Protein AF-A0A3D2R3A0-F1 (afdb_monomer)

Radius of gyration: 14.59 Å; Cα contacts (8 Å, |Δi|>4): 132; chains: 1; bounding box: 33×27×44 Å

Nearest PDB structures (foldseek):
  1im8-assembly2_B  TM=5.401E-01  e=7.741E-02  Haemophilus influenzae Rd KW20
  4iwn-assembly1_B  TM=5.234E-01  e=3.385E-01  Escherichia coli
  4gek-assembly1_A  TM=4.679E-01  e=5.656E-01  Escherichia coli str. K-12 substr. MG1655
  6pqb-assembly2_B  TM=3.890E-01  e=1.008E+00  Proteus mirabilis
  7lcc-assembly1_A  TM=2.498E-01  e=9.514E+00  synthetic construct

Secondary structure (DSSP, 8-state):
-------GGGSTTHHHHHHHHHHH---HHHHHHHHHHTSSHHHHTSTTEEEEEET-TTTHHHHHHHHTT-GGGEEEEEEES-HHHHHHHHTT-GGGTTSEEE--TTTS--

Structure (mmCIF, N/CA/C/O backbone):
data_AF-A0A3D2R3A0-F1
#
_entry.id   AF-A0A3D2R3A0-F1
#
loop_
_atom_site.group_PDB
_atom_site.id
_atom_site.type_symbol
_atom_site.label_atom_id
_atom_site.label_alt_id
_atom_site.label_comp_id
_atom_site.label_asym_id
_atom_site.label_entity_id
_atom_site.label_seq_id
_atom_site.pdbx_PDB_ins_code
_atom_site.Cartn_x
_atom_site.Cartn_y
_atom_site.Cartn_z
_atom_site.occupancy
_atom_site.B_iso_or_equiv
_atom_site.auth_seq_id
_atom_site.auth_comp_id
_atom_site.auth_asym_id
_atom_site.auth_atom_id
_atom_site.pdbx_PDB_model_num
ATOM 1 N N . MET A 1 1 ? 1.478 16.115 -26.929 1.00 46.09 1 MET A N 1
ATOM 2 C CA . MET A 1 1 ? 2.583 16.007 -25.951 1.00 46.09 1 MET A CA 1
ATOM 3 C C . MET A 1 1 ? 2.717 14.544 -25.575 1.00 46.09 1 MET A C 1
ATOM 5 O O . MET A 1 1 ? 1.685 13.913 -25.392 1.00 46.09 1 MET A O 1
ATOM 9 N N . ALA A 1 2 ? 3.928 13.988 -25.518 1.00 48.38 2 ALA A N 1
ATOM 10 C CA . ALA A 1 2 ? 4.106 12.652 -24.952 1.00 48.38 2 ALA A CA 1
ATOM 11 C C . ALA A 1 2 ? 3.768 12.729 -23.456 1.00 48.38 2 ALA A C 1
ATOM 13 O O . ALA A 1 2 ? 4.333 13.571 -22.757 1.00 48.38 2 ALA A O 1
ATOM 14 N N . LYS A 1 3 ? 2.815 11.919 -22.985 1.00 56.88 3 LYS A N 1
ATOM 15 C CA . LYS A 1 3 ? 2.558 11.778 -21.549 1.00 56.88 3 LYS A CA 1
ATOM 16 C C . LYS A 1 3 ? 3.813 11.170 -20.919 1.00 56.88 3 LYS A C 1
ATOM 18 O O . LYS A 1 3 ? 4.213 10.064 -21.276 1.00 56.88 3 LYS A O 1
ATOM 23 N N . LEU A 1 4 ? 4.478 11.930 -20.055 1.00 59.69 4 LEU A N 1
ATOM 24 C CA . LEU A 1 4 ? 5.659 11.497 -19.307 1.00 59.69 4 LEU A CA 1
ATOM 25 C C . LEU A 1 4 ? 5.196 10.712 -18.076 1.00 59.69 4 LEU A C 1
ATOM 27 O O . LEU A 1 4 ? 5.305 11.188 -16.951 1.00 59.69 4 LEU A O 1
ATOM 31 N N . THR A 1 5 ? 4.624 9.528 -18.287 1.00 64.56 5 THR A N 1
ATOM 32 C CA . THR A 1 5 ? 4.225 8.664 -17.174 1.00 64.56 5 THR A CA 1
ATOM 33 C C . THR A 1 5 ? 5.422 7.830 -16.726 1.00 64.56 5 THR A C 1
ATOM 35 O O . THR A 1 5 ? 5.993 7.061 -17.504 1.00 64.56 5 THR A O 1
ATOM 38 N N . HIS A 1 6 ? 5.830 7.999 -15.469 1.00 69.56 6 HIS A N 1
ATOM 39 C CA . HIS A 1 6 ? 6.950 7.263 -14.891 1.00 69.56 6 HIS A CA 1
ATOM 40 C C . HIS A 1 6 ? 6.529 5.834 -14.527 1.00 69.56 6 HIS A C 1
ATOM 42 O O . HIS A 1 6 ? 5.598 5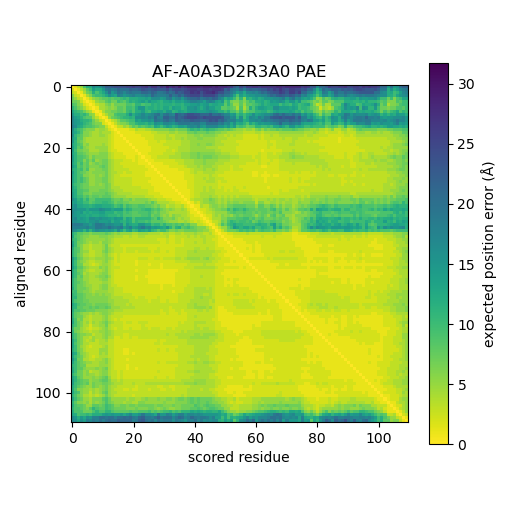.624 -13.760 1.00 69.56 6 HIS A O 1
ATOM 48 N N . THR A 1 7 ? 7.242 4.853 -15.080 1.00 75.25 7 THR A N 1
ATOM 49 C CA . THR A 1 7 ? 7.073 3.413 -14.817 1.00 75.25 7 THR A CA 1
ATOM 50 C C . THR A 1 7 ? 8.438 2.790 -14.521 1.00 75.25 7 THR A C 1
ATOM 52 O O . THR A 1 7 ? 9.469 3.347 -14.899 1.00 75.25 7 THR A O 1
ATOM 55 N N . SER A 1 8 ? 8.480 1.609 -13.916 1.00 70.81 8 SER A N 1
ATOM 56 C CA . SER A 1 8 ? 9.658 0.740 -13.769 1.00 70.81 8 SER A CA 1
ATOM 57 C C . SER A 1 8 ? 10.411 0.497 -15.084 1.00 70.81 8 SER A C 1
ATOM 59 O O . SER A 1 8 ? 11.613 0.244 -15.066 1.00 70.81 8 SER A O 1
ATOM 61 N N . LYS A 1 9 ? 9.753 0.641 -16.244 1.00 70.81 9 LYS A N 1
ATOM 62 C CA . LYS A 1 9 ? 10.396 0.541 -17.566 1.00 70.81 9 LYS A CA 1
ATOM 63 C C . LYS A 1 9 ? 11.265 1.751 -17.911 1.00 70.81 9 LYS A C 1
ATOM 65 O O . LYS A 1 9 ? 12.044 1.683 -18.858 1.00 70.81 9 LYS A O 1
ATOM 70 N N . SER A 1 10 ? 11.124 2.858 -17.185 1.00 65.12 10 SER A N 1
ATOM 71 C CA . SER A 1 10 ? 11.824 4.103 -17.499 1.00 65.12 10 SER A CA 1
ATOM 72 C C . SER A 1 10 ? 13.274 4.136 -17.001 1.00 65.12 10 SER A C 1
ATOM 74 O O . SER A 1 10 ? 14.060 4.905 -17.549 1.00 65.12 10 SER A O 1
ATOM 76 N N . ILE A 1 11 ? 13.661 3.304 -16.017 1.00 61.84 11 ILE A N 1
ATOM 77 C CA . ILE A 1 11 ? 15.023 3.268 -15.449 1.00 61.84 11 ILE A CA 1
ATOM 78 C C . ILE A 1 11 ? 15.386 1.837 -14.995 1.00 61.84 11 ILE A C 1
ATOM 80 O O . ILE A 1 11 ? 14.770 1.286 -14.082 1.00 61.84 11 ILE A O 1
ATOM 84 N N . ALA A 1 12 ? 16.422 1.240 -15.597 1.00 57.34 12 ALA A N 1
ATOM 85 C CA . ALA A 1 12 ? 16.940 -0.078 -15.207 1.00 57.34 12 ALA A CA 1
ATOM 86 C C . ALA A 1 12 ? 17.490 -0.082 -13.763 1.00 57.34 12 ALA A C 1
ATOM 88 O O . ALA A 1 12 ? 18.096 0.893 -13.325 1.00 57.34 12 ALA A O 1
ATOM 89 N N . GLY A 1 13 ? 17.298 -1.184 -13.027 1.00 64.44 13 GLY A N 1
ATOM 90 C CA . GLY A 1 13 ? 17.799 -1.358 -11.650 1.00 64.44 13 GLY A CA 1
ATOM 91 C C . GLY A 1 13 ? 16.885 -0.824 -10.537 1.00 64.44 13 GLY A C 1
ATOM 92 O O . GLY A 1 13 ? 17.177 -1.017 -9.361 1.00 64.44 13 GLY A O 1
ATOM 93 N N . GLN A 1 14 ? 15.750 -0.202 -10.870 1.00 76.00 14 GLN A N 1
ATOM 94 C CA . GLN A 1 14 ? 14.822 0.309 -9.858 1.00 76.00 14 GLN A CA 1
ATOM 95 C C . GLN A 1 14 ? 14.134 -0.791 -9.039 1.00 76.00 14 GLN A C 1
ATOM 97 O O . GLN A 1 14 ? 13.919 -0.605 -7.846 1.00 76.00 14 GLN A O 1
ATOM 102 N N . LEU A 1 15 ? 13.802 -1.941 -9.634 1.00 81.06 15 LEU A N 1
ATOM 103 C CA . LEU A 1 15 ? 13.034 -2.973 -8.926 1.00 81.06 15 LEU A CA 1
ATOM 104 C C . LEU A 1 15 ? 13.785 -3.574 -7.731 1.00 81.06 15 LEU A C 1
ATOM 106 O O . LEU A 1 15 ? 13.158 -3.795 -6.706 1.00 81.06 15 LEU A O 1
ATOM 110 N N . GLU A 1 16 ? 15.103 -3.779 -7.818 1.00 87.00 16 GLU A N 1
ATOM 111 C CA . GLU A 1 16 ? 15.908 -4.267 -6.682 1.00 87.00 16 GLU A CA 1
ATOM 112 C C . GLU A 1 16 ? 15.952 -3.246 -5.542 1.00 87.00 16 GLU A C 1
ATOM 114 O O . GLU A 1 16 ? 15.779 -3.590 -4.376 1.00 87.00 16 GLU A O 1
ATOM 119 N N . PHE A 1 17 ? 16.116 -1.968 -5.882 1.00 88.25 17 PHE A N 1
ATOM 120 C CA . PHE A 1 17 ? 16.070 -0.882 -4.909 1.00 88.25 17 PHE A CA 1
ATOM 121 C C . PHE A 1 17 ? 14.708 -0.789 -4.212 1.00 88.25 17 PHE A C 1
ATOM 123 O O . PHE A 1 17 ? 14.630 -0.562 -3.006 1.00 88.25 17 PHE A O 1
ATOM 130 N N . TYR A 1 18 ? 13.622 -0.961 -4.962 1.00 88.75 18 TYR A N 1
ATOM 131 C CA . TYR A 1 18 ? 12.281 -0.938 -4.397 1.00 88.75 18 TYR A 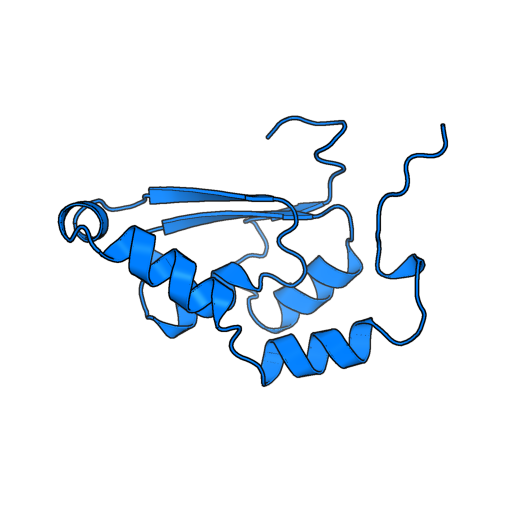CA 1
ATOM 132 C C . TYR A 1 18 ? 11.934 -2.219 -3.624 1.00 88.75 18 TYR A C 1
ATOM 134 O O . TYR A 1 18 ? 11.186 -2.125 -2.657 1.00 88.75 18 TYR A O 1
ATOM 142 N N . ASP A 1 19 ? 12.508 -3.375 -3.971 1.00 91.75 19 ASP A N 1
ATOM 143 C CA . ASP A 1 19 ? 12.420 -4.621 -3.189 1.00 91.75 19 ASP A CA 1
ATOM 144 C C . ASP A 1 19 ? 13.096 -4.455 -1.822 1.00 91.75 19 ASP A C 1
ATOM 146 O O . ASP A 1 19 ? 12.485 -4.715 -0.782 1.00 91.75 19 ASP A O 1
ATOM 150 N N . ASP A 1 20 ? 14.312 -3.895 -1.805 1.00 91.75 20 ASP A N 1
ATOM 151 C CA . ASP A 1 20 ? 15.011 -3.551 -0.564 1.00 91.75 20 ASP A CA 1
ATOM 152 C C . ASP A 1 20 ? 14.188 -2.580 0.291 1.00 91.75 20 ASP A C 1
ATOM 154 O O . ASP A 1 20 ? 14.000 -2.810 1.486 1.00 91.75 20 ASP A O 1
ATOM 158 N N . ARG A 1 21 ? 13.604 -1.540 -0.316 1.00 92.00 21 ARG A N 1
ATOM 159 C CA . ARG A 1 21 ? 12.735 -0.595 0.401 1.00 92.00 21 ARG A CA 1
ATOM 160 C C . ARG A 1 21 ? 11.467 -1.245 0.945 1.00 92.00 21 ARG A C 1
ATOM 162 O O . ARG A 1 21 ? 11.136 -1.027 2.112 1.00 92.00 21 ARG A O 1
ATOM 169 N N . ALA A 1 22 ? 10.778 -2.051 0.137 1.00 91.94 22 ALA A N 1
ATOM 170 C CA . ALA A 1 22 ? 9.586 -2.782 0.557 1.00 91.94 22 ALA A CA 1
ATOM 171 C C . ALA A 1 22 ? 9.875 -3.597 1.823 1.00 91.94 22 ALA A C 1
ATOM 173 O O . ALA A 1 22 ? 9.107 -3.547 2.785 1.00 91.94 22 ALA A O 1
ATOM 174 N N . LYS A 1 23 ? 11.044 -4.238 1.877 1.00 91.88 23 LYS A N 1
ATOM 175 C CA . LYS A 1 23 ? 11.476 -5.050 3.012 1.00 91.88 23 LYS A CA 1
ATOM 176 C C . LYS A 1 23 ? 11.977 -4.239 4.210 1.00 91.88 23 LYS A C 1
ATOM 178 O O . LYS A 1 23 ? 11.581 -4.517 5.337 1.00 91.88 23 LYS A O 1
ATOM 183 N N . ASN A 1 24 ? 12.846 -3.258 3.979 1.00 93.25 24 ASN A N 1
ATOM 184 C CA . ASN A 1 24 ? 13.739 -2.727 5.014 1.00 93.25 24 ASN A CA 1
ATOM 185 C C . ASN A 1 24 ? 13.500 -1.254 5.366 1.00 93.25 24 ASN A C 1
ATOM 187 O O . ASN A 1 24 ? 14.007 -0.799 6.388 1.00 93.25 24 ASN A O 1
ATOM 191 N N . LEU A 1 25 ? 12.765 -0.498 4.544 1.00 94.19 25 LEU A N 1
ATOM 192 C CA . LEU A 1 25 ? 12.607 0.943 4.738 1.00 94.19 25 LEU A CA 1
ATOM 193 C C . LEU A 1 25 ? 11.176 1.315 5.115 1.00 94.19 25 LEU A C 1
ATOM 195 O O . LEU A 1 25 ? 10.247 1.099 4.335 1.00 94.19 25 LEU A O 1
ATOM 199 N N . ASP A 1 26 ? 11.024 1.944 6.272 1.00 93.69 26 ASP A N 1
ATOM 200 C CA . ASP A 1 26 ? 9.791 2.623 6.659 1.00 93.69 26 ASP A CA 1
ATOM 201 C C . ASP A 1 26 ? 9.908 4.098 6.262 1.00 93.69 26 ASP A C 1
ATOM 203 O O . ASP A 1 26 ? 10.863 4.793 6.624 1.00 93.69 26 ASP A O 1
ATOM 207 N N . LEU A 1 27 ? 8.975 4.570 5.437 1.00 93.19 27 LEU A N 1
ATOM 208 C CA . LEU A 1 27 ? 9.033 5.919 4.888 1.00 93.19 27 LEU A CA 1
ATOM 209 C C . LEU A 1 27 ? 8.413 6.910 5.869 1.00 93.19 27 LEU A C 1
ATOM 211 O O . LEU A 1 27 ? 7.223 6.846 6.159 1.00 93.19 27 LEU A O 1
ATOM 215 N N . ILE A 1 28 ? 9.216 7.884 6.306 1.00 95.31 28 ILE A N 1
ATOM 216 C CA . ILE A 1 28 ? 8.803 8.930 7.258 1.00 95.31 28 ILE A CA 1
ATOM 217 C C . ILE A 1 28 ? 7.530 9.652 6.795 1.00 95.31 28 ILE A C 1
ATOM 219 O O . ILE A 1 28 ? 6.691 10.002 7.617 1.00 95.31 28 ILE A O 1
ATOM 223 N N . TRP A 1 29 ? 7.355 9.861 5.487 1.00 95.25 29 TRP A N 1
ATOM 224 C CA . TRP A 1 29 ? 6.165 10.544 4.982 1.00 95.25 29 TRP A CA 1
ATOM 225 C C . TRP A 1 29 ? 4.885 9.720 5.194 1.00 95.25 29 TRP A C 1
ATOM 227 O O . TRP A 1 29 ? 3.848 10.310 5.489 1.00 95.25 29 TRP A O 1
ATOM 237 N N . CYS A 1 30 ? 4.939 8.384 5.098 1.00 95.38 30 CYS A N 1
ATOM 238 C CA . CYS A 1 30 ? 3.774 7.536 5.362 1.00 95.38 30 CYS A CA 1
ATOM 239 C C . CYS A 1 30 ? 3.353 7.675 6.829 1.00 95.38 30 CYS A C 1
ATOM 241 O O . CYS A 1 30 ? 2.173 7.868 7.118 1.00 95.38 30 CYS A O 1
ATOM 243 N N . ASP A 1 31 ? 4.332 7.640 7.740 1.00 94.19 31 ASP A N 1
ATOM 244 C CA . ASP A 1 31 ? 4.118 7.820 9.179 1.00 94.19 31 ASP A CA 1
ATOM 245 C C . ASP A 1 31 ? 3.517 9.201 9.479 1.00 94.19 31 ASP A C 1
ATOM 247 O O . ASP A 1 31 ? 2.521 9.309 10.189 1.00 94.19 31 ASP A O 1
ATOM 251 N N . GLN A 1 32 ? 4.043 10.263 8.861 1.00 95.06 32 GLN A N 1
ATOM 252 C CA . GLN A 1 32 ? 3.498 11.616 8.996 1.00 95.06 32 GLN A CA 1
ATOM 253 C C . GLN A 1 32 ? 2.039 11.708 8.534 1.00 95.06 32 GLN A C 1
ATOM 255 O O . GLN A 1 32 ? 1.218 12.305 9.230 1.00 95.06 32 GLN A O 1
ATOM 260 N N . VAL A 1 33 ? 1.698 11.118 7.385 1.00 92.94 33 VAL A N 1
ATOM 261 C CA . VAL A 1 33 ? 0.325 11.136 6.860 1.00 92.94 33 VAL A CA 1
ATOM 262 C C . VAL A 1 33 ? -0.618 10.345 7.766 1.00 92.94 33 VAL A C 1
ATOM 264 O O . VAL A 1 33 ? -1.684 10.857 8.108 1.00 92.94 33 VAL A O 1
ATOM 267 N N . LEU A 1 34 ? -0.237 9.144 8.213 1.00 91.00 34 LEU A N 1
ATOM 268 C CA . LEU A 1 34 ? -1.071 8.374 9.142 1.00 91.00 34 LEU A CA 1
ATOM 269 C C . LEU A 1 34 ? -1.224 9.070 10.492 1.00 91.00 34 LEU A C 1
ATOM 271 O O . LEU A 1 34 ? -2.329 9.111 11.021 1.00 91.00 34 LEU A O 1
ATOM 275 N N . ASN A 1 35 ? -0.172 9.694 11.020 1.00 90.19 35 ASN A N 1
ATOM 276 C CA . ASN A 1 35 ? -0.261 10.471 12.255 1.00 90.19 35 ASN A CA 1
ATOM 277 C C . ASN A 1 35 ? -1.230 11.652 12.122 1.00 90.19 35 ASN A C 1
ATOM 279 O O . ASN A 1 35 ? -1.959 11.952 13.066 1.00 90.19 35 ASN A O 1
ATOM 283 N N . LEU A 1 36 ? -1.291 12.299 10.954 1.00 89.00 36 LEU A N 1
ATOM 284 C CA . LEU A 1 36 ? -2.290 13.334 10.687 1.00 89.00 36 LEU A CA 1
ATOM 285 C C . LEU A 1 36 ? -3.705 12.747 10.633 1.00 89.00 36 LEU A C 1
ATOM 287 O O . LEU A 1 36 ? -4.595 13.271 11.301 1.00 89.00 36 LEU A O 1
ATOM 291 N N . LEU A 1 37 ? -3.908 11.649 9.899 1.00 84.25 37 LEU A N 1
ATOM 292 C CA . LEU A 1 37 ? -5.209 10.977 9.800 1.00 84.25 37 LEU A CA 1
ATOM 293 C C . LEU A 1 37 ? -5.703 10.444 11.154 1.00 84.25 37 LEU A C 1
ATOM 295 O O . LEU A 1 37 ? -6.897 10.483 11.424 1.00 84.25 37 LEU A O 1
ATOM 299 N N . ASN A 1 38 ? -4.792 10.008 12.020 1.00 80.94 38 ASN A N 1
ATOM 300 C CA . ASN A 1 38 ? -5.097 9.421 13.326 1.00 80.94 38 ASN A CA 1
ATOM 301 C C . ASN A 1 38 ? -5.022 10.423 14.481 1.00 80.94 38 ASN A C 1
ATOM 303 O O . ASN A 1 38 ? -5.256 10.059 15.634 1.00 80.94 38 ASN A O 1
ATOM 307 N N . SER A 1 39 ? -4.708 11.689 14.191 1.00 84.19 39 SER A N 1
ATOM 308 C CA . SER A 1 39 ? -4.694 12.751 15.201 1.00 84.19 39 SER A CA 1
ATOM 309 C C . SER A 1 39 ? -6.085 12.985 15.804 1.00 84.19 39 SER A C 1
ATOM 311 O O . SER A 1 39 ? -6.202 13.348 16.976 1.00 84.19 39 SER A O 1
ATOM 313 N N . ASP A 1 40 ? -7.141 12.699 15.039 1.00 81.88 40 ASP A N 1
ATOM 314 C CA . ASP A 1 40 ? -8.520 12.668 15.509 1.00 81.88 40 ASP A CA 1
ATOM 315 C C . ASP A 1 40 ? -8.924 11.233 15.873 1.00 81.88 40 ASP A C 1
ATOM 317 O O . ASP A 1 40 ? -9.201 10.397 15.012 1.00 81.88 40 ASP A O 1
ATOM 321 N N . LYS A 1 41 ? -9.006 10.948 17.177 1.00 76.00 41 LYS A N 1
ATOM 322 C CA . LYS A 1 41 ? -9.409 9.625 17.684 1.00 76.00 41 LYS A CA 1
ATOM 323 C C . LYS A 1 41 ? -10.791 9.183 17.195 1.00 76.00 41 LYS A C 1
ATOM 325 O O . LYS A 1 41 ? -11.019 7.985 17.080 1.00 76.00 41 LYS A O 1
ATOM 330 N N . SER A 1 42 ? -11.684 10.115 16.854 1.00 77.56 42 SER A N 1
ATOM 331 C CA . SER A 1 42 ? -13.006 9.765 16.323 1.00 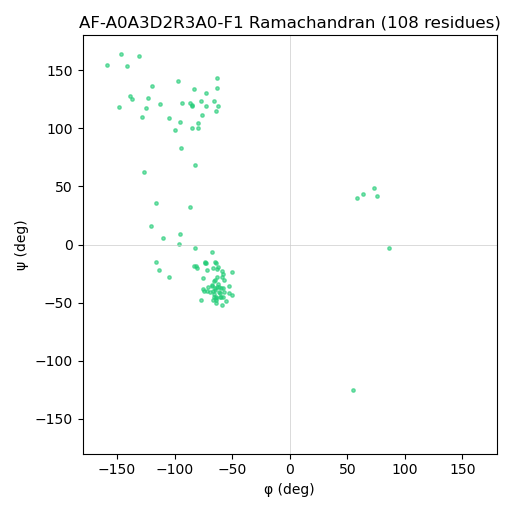77.56 42 SER A CA 1
ATOM 332 C C . SER A 1 42 ? -12.939 9.106 14.942 1.00 77.56 42 SER A C 1
ATOM 334 O O . SER A 1 42 ? -13.881 8.424 14.541 1.00 77.56 42 SER A O 1
ATOM 336 N N . LEU A 1 43 ? -11.833 9.284 14.208 1.00 71.75 43 LEU A N 1
ATOM 337 C CA . LEU A 1 43 ? -11.575 8.583 12.953 1.00 71.75 43 LEU A CA 1
ATOM 338 C C . LEU A 1 43 ? -11.171 7.127 13.204 1.00 71.75 43 LEU A C 1
ATOM 340 O O . LEU A 1 43 ? -11.655 6.250 12.501 1.00 71.75 43 LEU A O 1
ATOM 344 N N . LEU A 1 44 ? -10.390 6.845 14.247 1.00 71.06 44 LEU A N 1
ATOM 345 C CA . LEU A 1 44 ? -10.029 5.469 14.617 1.00 71.06 44 LEU A CA 1
ATOM 346 C C . LEU A 1 44 ? -11.239 4.644 15.080 1.00 71.06 44 LEU A C 1
ATOM 348 O O . LEU A 1 44 ? -11.294 3.437 14.843 1.00 71.06 44 LEU A O 1
ATOM 352 N N . ASP A 1 45 ? -12.227 5.300 15.692 1.00 76.12 45 ASP A N 1
ATOM 353 C CA . ASP A 1 45 ? -13.487 4.668 16.102 1.00 76.12 45 ASP A CA 1
ATOM 354 C C . ASP A 1 45 ? -14.397 4.335 14.905 1.00 76.12 45 ASP A C 1
ATOM 356 O O . ASP A 1 45 ? -15.272 3.463 14.993 1.00 76.12 45 ASP A O 1
ATOM 360 N N . LYS A 1 46 ? -14.199 5.006 13.760 1.00 71.12 46 LYS A N 1
ATOM 361 C CA . LYS A 1 46 ? -14.889 4.662 12.517 1.00 71.12 46 LYS A CA 1
ATOM 362 C C . LYS A 1 46 ? -14.241 3.417 11.932 1.00 71.12 46 LYS A C 1
ATOM 364 O O . LYS A 1 46 ? -13.133 3.444 11.408 1.00 71.12 46 LYS A O 1
ATOM 369 N N . LYS A 1 47 ? -14.989 2.318 11.948 1.00 69.81 47 LYS A N 1
ATOM 370 C CA . LYS A 1 47 ? -14.642 1.152 11.137 1.00 69.81 47 LYS A CA 1
ATOM 371 C C . LYS A 1 47 ? -14.702 1.548 9.658 1.00 69.81 47 LYS A C 1
ATOM 373 O O . LYS A 1 47 ? -15.696 2.137 9.235 1.00 69.81 47 LYS A O 1
ATOM 378 N N . SER A 1 48 ? -13.690 1.151 8.886 1.00 82.94 48 SER A N 1
ATOM 379 C CA . SER A 1 48 ? -13.707 1.172 7.416 1.00 82.94 48 SER A CA 1
ATOM 380 C C . SER A 1 48 ? -13.590 2.557 6.752 1.00 82.94 48 SER A C 1
ATOM 382 O O . SER A 1 48 ? -14.349 2.878 5.838 1.00 82.94 48 SER A O 1
ATOM 384 N N . ILE A 1 49 ? -12.627 3.388 7.165 1.00 89.38 49 ILE A N 1
ATOM 385 C CA . ILE A 1 49 ? -12.246 4.599 6.419 1.00 89.38 49 ILE A CA 1
ATOM 386 C C . ILE A 1 49 ? -11.703 4.192 5.046 1.00 89.38 49 ILE A C 1
ATOM 388 O O . ILE A 1 49 ? -10.685 3.511 4.950 1.00 89.38 49 ILE A O 1
ATOM 392 N N . LYS A 1 50 ? -12.358 4.637 3.974 1.00 91.62 50 LYS A N 1
ATOM 393 C CA . LYS A 1 50 ? -11.938 4.316 2.608 1.00 91.62 50 LYS A CA 1
ATOM 394 C C . LYS A 1 50 ? -10.672 5.078 2.209 1.00 9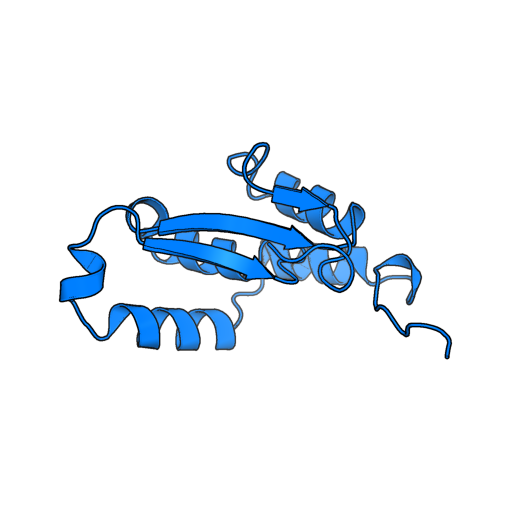1.62 50 LYS A C 1
ATOM 396 O O . LYS A 1 50 ? -10.630 6.302 2.329 1.00 91.62 50 LYS A O 1
ATOM 401 N N . ILE A 1 51 ? -9.682 4.361 1.677 1.00 92.81 51 ILE A N 1
ATOM 402 C CA . ILE A 1 51 ? -8.464 4.915 1.076 1.00 92.81 51 ILE A CA 1
ATOM 403 C C . ILE A 1 51 ? -8.330 4.371 -0.346 1.00 92.81 51 ILE A C 1
ATOM 405 O O . ILE A 1 51 ? -8.138 3.176 -0.538 1.00 92.81 51 ILE A O 1
ATOM 409 N N . ASN A 1 52 ? -8.370 5.272 -1.328 1.00 94.44 52 ASN A N 1
ATOM 410 C CA . ASN A 1 52 ? -7.965 4.993 -2.705 1.00 94.44 52 ASN A CA 1
ATOM 411 C C . ASN A 1 52 ? -6.539 5.538 -2.899 1.00 94.44 52 ASN A C 1
ATOM 413 O O . ASN A 1 52 ? -6.361 6.741 -3.088 1.00 94.44 52 ASN A O 1
ATOM 417 N N . ASP A 1 53 ? -5.529 4.675 -2.801 1.00 94.81 53 ASP A N 1
ATOM 418 C CA . ASP A 1 53 ? -4.112 5.050 -2.875 1.00 94.81 53 ASP A CA 1
ATOM 419 C C . ASP A 1 53 ? -3.650 5.120 -4.336 1.00 94.81 53 ASP A C 1
ATOM 421 O O . ASP A 1 53 ? -3.421 4.100 -4.986 1.00 94.81 53 ASP A O 1
ATOM 425 N N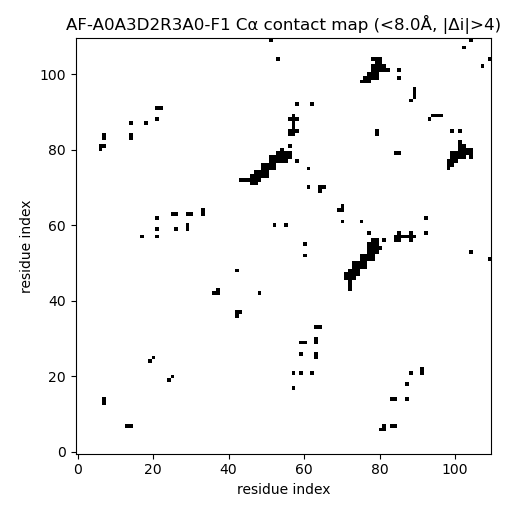 . ILE A 1 54 ? -3.585 6.338 -4.873 1.00 93.38 54 ILE A N 1
ATOM 426 C CA . ILE A 1 54 ? -3.238 6.605 -6.270 1.00 93.38 54 ILE A CA 1
ATOM 427 C C . ILE A 1 54 ? -1.716 6.692 -6.417 1.00 93.38 54 ILE A C 1
ATOM 429 O O . ILE A 1 54 ? -1.078 7.558 -5.824 1.00 93.38 54 ILE A O 1
ATOM 433 N N . GLY A 1 55 ? -1.148 5.845 -7.274 1.00 92.31 55 GLY A N 1
ATOM 434 C CA . GLY A 1 55 ? 0.299 5.663 -7.375 1.00 92.31 55 GLY A CA 1
ATOM 435 C C . GLY A 1 55 ? 0.843 4.832 -6.213 1.00 92.31 55 GLY A C 1
ATOM 436 O O . GLY A 1 55 ? 1.886 5.173 -5.653 1.00 92.31 55 GLY A O 1
ATOM 437 N N . CYS A 1 56 ? 0.127 3.766 -5.834 1.00 94.25 56 CYS A N 1
ATOM 438 C CA . CYS A 1 56 ? 0.437 2.967 -4.646 1.00 94.25 56 CYS A CA 1
ATOM 439 C C . CYS A 1 56 ? 1.789 2.235 -4.721 1.00 94.25 56 CYS A C 1
ATOM 441 O O . CYS A 1 56 ? 2.317 1.792 -3.693 1.00 94.25 56 CYS A O 1
ATOM 443 N N . ASN A 1 57 ? 2.383 2.130 -5.912 1.00 93.62 57 ASN A N 1
ATOM 444 C CA . ASN A 1 57 ? 3.670 1.503 -6.163 1.00 93.62 57 ASN A CA 1
ATOM 445 C C . ASN A 1 57 ? 3.680 0.048 -5.633 1.00 93.62 57 ASN A C 1
ATOM 447 O O . ASN A 1 57 ? 2.818 -0.739 -6.006 1.00 93.62 57 ASN A O 1
ATOM 451 N N . TYR A 1 58 ? 4.625 -0.344 -4.772 1.00 94.81 58 TYR A N 1
ATOM 452 C CA . TYR A 1 58 ? 4.621 -1.644 -4.069 1.00 94.81 58 TYR A CA 1
ATOM 453 C C . TYR A 1 58 ? 3.821 -1.631 -2.752 1.00 94.81 58 TYR A C 1
ATOM 455 O O . TYR A 1 58 ? 4.183 -2.323 -1.801 1.00 94.81 58 TYR A O 1
ATOM 463 N N . PHE A 1 59 ? 2.750 -0.837 -2.678 1.00 97.00 59 PHE A N 1
ATOM 464 C CA . PHE A 1 59 ? 1.909 -0.641 -1.489 1.00 97.00 59 PHE A CA 1
ATOM 465 C C . PHE A 1 59 ? 2.651 0.002 -0.304 1.00 97.00 59 PHE A C 1
ATOM 467 O O . PHE A 1 59 ? 2.510 -0.402 0.852 1.00 97.00 59 PHE A O 1
ATOM 474 N N . GLN A 1 60 ? 3.450 1.039 -0.585 1.00 95.31 60 GLN A N 1
ATOM 475 C CA . GLN A 1 60 ? 4.262 1.750 0.420 1.00 95.31 60 GLN A CA 1
ATOM 476 C C . GLN A 1 60 ? 3.435 2.323 1.571 1.00 95.31 60 GLN A C 1
ATOM 478 O O . GLN A 1 60 ? 3.859 2.276 2.725 1.00 95.31 60 GLN A O 1
ATOM 483 N N . PHE A 1 61 ? 2.267 2.881 1.260 1.00 96.81 61 PHE A N 1
ATOM 484 C CA . PHE A 1 61 ? 1.401 3.472 2.269 1.00 96.81 61 PHE A CA 1
ATOM 485 C C . PHE A 1 61 ? 0.698 2.397 3.108 1.00 96.81 61 PHE A C 1
ATOM 487 O O . PHE A 1 61 ? 0.648 2.494 4.332 1.00 96.81 61 PHE A O 1
ATOM 494 N N . TYR A 1 62 ? 0.249 1.310 2.474 1.00 97.38 62 TYR A N 1
ATOM 495 C CA . TYR A 1 62 ? -0.329 0.169 3.184 1.00 97.38 62 TYR A CA 1
ATOM 496 C C . TYR A 1 62 ? 0.670 -0.527 4.116 1.00 97.38 62 TYR A C 1
ATOM 498 O O . TYR A 1 62 ? 0.296 -0.927 5.217 1.00 97.38 62 TYR A O 1
ATOM 506 N N . LYS A 1 63 ? 1.950 -0.624 3.729 1.00 97.19 63 LYS A N 1
ATOM 507 C CA . LYS A 1 63 ? 3.011 -1.126 4.616 1.00 97.19 63 LYS A CA 1
ATOM 508 C C . LYS A 1 63 ? 2.979 -0.423 5.974 1.00 97.19 63 LYS A C 1
ATOM 510 O O . LYS A 1 63 ? 3.090 -1.076 7.008 1.00 97.19 63 LYS A O 1
ATOM 515 N N . GLU A 1 64 ? 2.804 0.892 5.961 1.00 96.50 64 GLU A N 1
ATOM 516 C CA . GLU A 1 64 ? 2.759 1.715 7.164 1.00 96.50 64 GLU A CA 1
ATOM 517 C C . GLU A 1 64 ? 1.459 1.504 7.960 1.00 96.50 64 GLU A C 1
ATOM 519 O O . GLU A 1 64 ? 1.508 1.348 9.179 1.00 96.50 64 GLU A O 1
ATOM 524 N N . ILE A 1 65 ? 0.313 1.376 7.277 1.00 95.12 65 ILE A N 1
ATOM 525 C CA . ILE A 1 65 ? -0.973 0.998 7.895 1.00 95.12 65 ILE A CA 1
ATOM 526 C C . ILE A 1 65 ? -0.837 -0.327 8.661 1.00 95.12 65 ILE A C 1
ATOM 528 O O . ILE A 1 65 ? -1.216 -0.417 9.831 1.00 95.12 65 ILE A O 1
ATOM 532 N N . LYS A 1 66 ? -0.243 -1.339 8.020 1.00 95.38 66 LYS A N 1
ATOM 533 C CA . LYS A 1 66 ? -0.007 -2.660 8.611 1.00 95.38 66 LYS A CA 1
ATOM 534 C C . LYS A 1 66 ? 1.010 -2.601 9.753 1.00 95.38 66 LYS A C 1
ATOM 536 O O . LYS A 1 66 ? 0.811 -3.233 10.785 1.00 95.38 66 LYS A O 1
ATOM 541 N N . ARG A 1 67 ? 2.081 -1.808 9.619 1.00 95.00 67 ARG A N 1
ATOM 542 C CA . ARG A 1 67 ? 3.096 -1.608 10.674 1.00 95.00 67 ARG A CA 1
ATOM 543 C C . ARG A 1 67 ? 2.487 -1.033 11.956 1.00 95.00 67 ARG A C 1
ATOM 545 O O . ARG A 1 67 ? 2.892 -1.428 13.049 1.00 95.00 67 ARG A O 1
ATOM 552 N N . GLN A 1 68 ? 1.519 -0.125 11.828 1.00 92.25 68 GLN A N 1
ATOM 553 C CA . GLN A 1 68 ? 0.815 0.481 12.961 1.00 92.25 68 GLN A CA 1
ATOM 554 C C . GLN A 1 68 ? -0.339 -0.383 13.515 1.00 92.25 68 GLN A C 1
ATOM 556 O O . GLN A 1 68 ? -0.910 -0.021 14.542 1.00 92.25 68 GLN A O 1
ATOM 561 N N . ASN A 1 69 ? -0.639 -1.544 12.916 1.00 92.00 69 ASN A N 1
ATOM 562 C CA . ASN A 1 69 ? -1.737 -2.453 13.293 1.00 92.00 69 ASN A CA 1
ATOM 563 C C . ASN A 1 69 ? -3.130 -1.799 13.236 1.00 92.00 69 ASN A C 1
ATOM 565 O O . ASN A 1 69 ? -3.967 -1.989 14.124 1.00 92.00 69 ASN A O 1
ATOM 569 N N . ILE A 1 70 ? -3.363 -0.978 12.212 1.00 91.00 70 ILE A N 1
ATOM 570 C CA . ILE A 1 70 ? -4.619 -0.239 12.009 1.00 91.00 70 ILE A CA 1
ATOM 571 C C . ILE A 1 70 ? -5.293 -0.588 10.680 1.00 91.00 70 ILE A C 1
ATOM 573 O O . ILE A 1 70 ? -6.205 0.105 10.241 1.00 91.00 70 ILE A O 1
ATOM 577 N N . GLU A 1 71 ? -4.904 -1.690 10.044 1.00 91.88 71 GLU A N 1
ATOM 578 C CA . GLU A 1 71 ? -5.488 -2.170 8.790 1.00 91.88 71 GLU A CA 1
ATOM 579 C C . GLU A 1 71 ? -7.002 -2.404 8.885 1.00 91.88 71 GLU A C 1
ATOM 581 O O . GLU A 1 71 ? -7.723 -2.151 7.929 1.00 91.88 71 GLU A O 1
ATOM 586 N N . ASN A 1 72 ? -7.520 -2.774 10.060 1.00 89.81 72 ASN A N 1
ATOM 587 C CA . ASN A 1 72 ? -8.961 -2.949 10.279 1.00 89.81 72 ASN A CA 1
ATOM 588 C C . ASN A 1 72 ? -9.746 -1.623 10.329 1.00 89.81 72 ASN A C 1
ATOM 590 O O . ASN A 1 72 ? -10.977 -1.626 10.241 1.00 89.81 72 ASN A O 1
ATOM 594 N N . CYS A 1 73 ? -9.057 -0.490 10.492 1.00 90.06 73 CYS A N 1
ATOM 595 C CA . CYS A 1 73 ? -9.667 0.836 10.442 1.00 90.06 73 CYS A CA 1
ATOM 596 C C . CYS A 1 73 ? -9.863 1.314 9.001 1.00 90.06 73 CYS A C 1
ATOM 598 O O . CYS A 1 73 ? -10.686 2.202 8.785 1.00 90.06 73 CYS A O 1
ATOM 600 N N . TYR A 1 74 ? -9.168 0.722 8.024 1.00 91.69 74 TYR A N 1
ATOM 601 C CA . TYR A 1 74 ? -9.146 1.214 6.651 1.00 91.69 74 TYR A CA 1
ATOM 602 C C . TYR A 1 74 ? -9.671 0.201 5.634 1.00 91.69 74 TYR A C 1
ATOM 604 O O . TYR A 1 74 ? -9.309 -0.970 5.627 1.00 91.69 74 TYR A O 1
ATOM 612 N N . ASP A 1 75 ? -10.485 0.697 4.709 1.00 94.06 75 ASP A N 1
ATOM 613 C CA . ASP A 1 75 ? -10.814 0.020 3.459 1.00 94.06 75 ASP A CA 1
ATOM 614 C C . ASP A 1 75 ? -9.854 0.523 2.375 1.00 94.06 75 ASP A C 1
ATOM 616 O O . ASP A 1 75 ? -10.122 1.512 1.689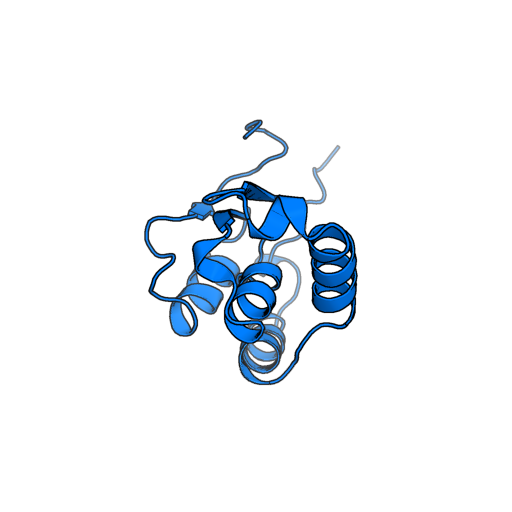 1.00 94.06 75 ASP A O 1
ATOM 620 N N . TYR A 1 76 ? -8.664 -0.084 2.334 1.00 96.31 76 TYR A N 1
ATOM 621 C CA . TYR A 1 76 ? -7.584 0.281 1.418 1.00 96.31 76 TYR A CA 1
ATOM 622 C C . TYR A 1 76 ? -7.766 -0.371 0.044 1.00 96.31 76 TYR A C 1
ATOM 624 O O . TYR A 1 76 ? -7.971 -1.583 -0.046 1.00 96.31 76 TYR A O 1
ATOM 632 N N . PHE A 1 77 ? -7.592 0.423 -1.013 1.00 97.19 77 PHE A N 1
ATOM 633 C CA . PHE A 1 77 ? -7.501 -0.035 -2.394 1.00 97.19 77 PHE A CA 1
ATOM 634 C C . PHE A 1 77 ? -6.405 0.735 -3.144 1.00 97.19 77 PHE A C 1
ATOM 636 O O . PHE A 1 77 ? -6.394 1.969 -3.145 1.00 97.19 77 PHE A O 1
ATOM 643 N N . GLY A 1 78 ? -5.481 0.016 -3.782 1.00 96.81 78 GLY A N 1
ATOM 644 C CA . GLY A 1 78 ? -4.338 0.603 -4.484 1.00 96.81 78 GLY A CA 1
ATOM 645 C C . GLY A 1 78 ? -4.551 0.756 -5.991 1.00 96.81 78 GLY A C 1
ATOM 646 O O . GLY A 1 78 ? -5.073 -0.136 -6.653 1.00 96.81 78 GLY A O 1
ATOM 647 N N . TYR A 1 79 ? -4.078 1.857 -6.564 1.00 95.38 79 TYR A N 1
ATOM 648 C CA . TYR A 1 79 ? -4.024 2.058 -8.009 1.00 95.38 79 TYR A CA 1
ATOM 649 C C . TYR A 1 79 ? -2.591 2.359 -8.415 1.00 95.38 79 TYR A C 1
ATOM 651 O O . TYR A 1 79 ? -1.990 3.304 -7.911 1.00 95.38 79 TYR A O 1
ATOM 659 N N . ASP A 1 80 ? -2.053 1.608 -9.366 1.00 93.88 80 ASP A N 1
ATOM 660 C CA . ASP A 1 80 ? -0.781 1.950 -9.997 1.00 93.88 80 ASP A CA 1
ATOM 661 C C . ASP A 1 80 ? -0.848 1.626 -11.485 1.00 93.88 80 ASP A C 1
ATOM 663 O O . ASP A 1 80 ? -1.607 0.763 -11.914 1.00 93.88 80 ASP A O 1
ATOM 667 N N . ILE A 1 81 ? -0.068 2.320 -12.299 1.00 92.88 81 ILE A N 1
ATOM 668 C CA . ILE A 1 81 ? 0.007 2.021 -13.729 1.00 92.88 81 ILE A CA 1
ATOM 669 C C . ILE A 1 81 ? 0.991 0.875 -14.009 1.00 92.88 81 ILE A C 1
ATOM 671 O O . ILE A 1 81 ? 0.944 0.261 -15.077 1.00 92.88 81 ILE A O 1
ATOM 675 N N . ASP A 1 82 ? 1.885 0.567 -13.066 1.00 91.88 82 ASP A N 1
ATOM 676 C CA . ASP A 1 82 ? 2.946 -0.408 -13.253 1.00 91.88 82 ASP A CA 1
ATOM 677 C C . ASP A 1 82 ? 2.701 -1.740 -12.542 1.00 91.88 82 ASP A C 1
ATOM 679 O O . ASP A 1 82 ? 2.870 -1.901 -11.331 1.00 91.88 82 ASP A O 1
ATOM 683 N N . GLU A 1 83 ? 2.419 -2.754 -13.353 1.00 93.12 83 GLU A N 1
ATOM 684 C CA . GLU A 1 83 ? 2.240 -4.128 -12.898 1.00 93.12 83 GLU A CA 1
ATOM 685 C C . GLU A 1 83 ? 3.474 -4.698 -12.167 1.00 93.12 83 GLU A C 1
ATOM 687 O O . GLU A 1 83 ? 3.322 -5.563 -11.307 1.00 93.12 83 GLU A O 1
ATOM 692 N N . HIS A 1 84 ? 4.701 -4.247 -12.460 1.00 93.38 84 HIS A N 1
ATOM 693 C CA . HIS A 1 84 ? 5.891 -4.765 -11.773 1.00 93.38 84 HIS A CA 1
ATOM 694 C C . HIS A 1 84 ? 5.959 -4.291 -10.324 1.00 93.38 84 HIS A C 1
ATOM 696 O O . HIS A 1 84 ? 6.372 -5.067 -9.462 1.00 93.38 84 HIS A O 1
ATOM 702 N N . PHE A 1 85 ? 5.535 -3.054 -10.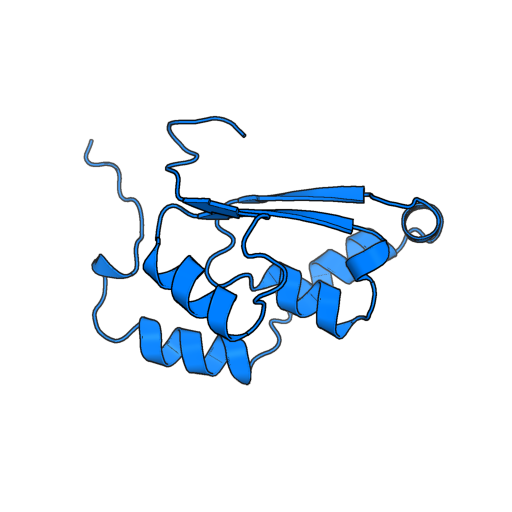045 1.00 93.31 85 PHE A N 1
ATOM 703 C CA . PHE A 1 85 ? 5.461 -2.552 -8.674 1.00 93.31 85 PHE A CA 1
ATOM 704 C C . PHE A 1 85 ? 4.358 -3.245 -7.886 1.00 93.31 85 PHE A C 1
ATOM 706 O O . PHE A 1 85 ? 4.606 -3.681 -6.764 1.00 93.31 85 PHE A O 1
ATOM 713 N N . ILE A 1 86 ? 3.202 -3.473 -8.510 1.00 96.00 86 ILE A N 1
ATOM 714 C CA . ILE A 1 86 ? 2.137 -4.275 -7.906 1.00 96.00 86 ILE A CA 1
ATOM 715 C C . ILE A 1 86 ? 2.630 -5.690 -7.588 1.00 96.00 86 ILE A C 1
ATOM 717 O O . ILE A 1 86 ? 2.544 -6.136 -6.446 1.00 96.00 86 ILE A O 1
ATOM 721 N N . LYS A 1 87 ? 3.225 -6.390 -8.564 1.00 95.56 87 LYS A N 1
ATOM 722 C CA . LYS A 1 87 ? 3.780 -7.740 -8.365 1.00 95.56 87 LYS A CA 1
ATOM 723 C C . LYS A 1 87 ? 4.835 -7.773 -7.265 1.00 95.56 87 LYS A C 1
ATOM 725 O O . LYS A 1 87 ? 4.912 -8.754 -6.533 1.00 95.56 87 LYS A O 1
ATOM 730 N N . LEU A 1 88 ? 5.654 -6.729 -7.158 1.00 95.12 88 LEU A N 1
ATOM 731 C CA . LEU A 1 88 ? 6.631 -6.582 -6.088 1.00 95.12 88 LEU A CA 1
ATOM 732 C C . LEU A 1 88 ? 5.944 -6.464 -4.722 1.00 95.12 88 LEU A C 1
ATOM 734 O O . LEU A 1 88 ? 6.281 -7.215 -3.812 1.00 95.12 88 LEU A O 1
ATOM 738 N N . GLY A 1 89 ? 4.960 -5.572 -4.596 1.00 9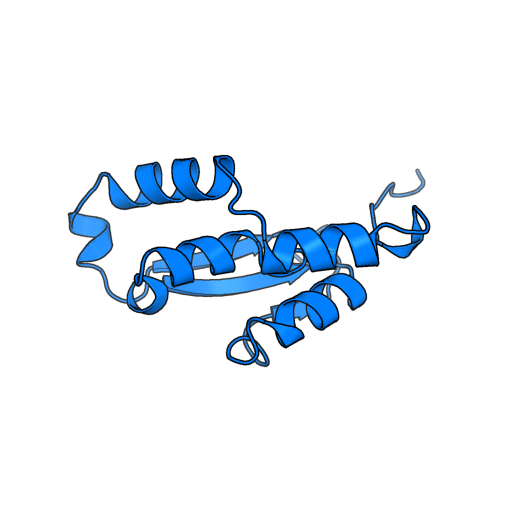5.81 89 GLY A N 1
ATOM 739 C CA . GLY A 1 89 ? 4.206 -5.368 -3.362 1.00 95.81 89 GLY A CA 1
ATOM 740 C C . GLY A 1 89 ? 3.465 -6.624 -2.898 1.00 95.81 89 GLY A C 1
ATOM 741 O O . GLY A 1 89 ? 3.545 -6.982 -1.724 1.00 95.81 89 GLY A O 1
ATOM 742 N N . LEU A 1 90 ? 2.838 -7.362 -3.820 1.00 97.69 90 LEU A N 1
ATOM 743 C CA . LEU A 1 90 ? 2.108 -8.602 -3.517 1.00 97.69 90 LEU A CA 1
ATOM 744 C C . LEU A 1 90 ? 2.996 -9.720 -2.943 1.00 97.69 90 LEU A C 1
ATOM 746 O O . LEU A 1 90 ? 2.483 -10.618 -2.280 1.00 97.69 90 LEU A O 1
ATOM 750 N N . LYS A 1 91 ? 4.325 -9.670 -3.126 1.00 96.75 91 LYS A N 1
ATOM 751 C CA . LYS A 1 91 ? 5.242 -10.601 -2.438 1.00 96.75 91 LYS A CA 1
ATOM 752 C C . LYS A 1 91 ? 5.234 -10.413 -0.918 1.00 96.75 91 LYS A C 1
ATOM 754 O O . LYS A 1 91 ? 5.486 -11.371 -0.192 1.00 96.75 91 LYS A O 1
ATOM 759 N N . TYR A 1 92 ? 4.991 -9.188 -0.451 1.00 96.25 92 TYR A N 1
ATOM 760 C CA . TYR A 1 92 ? 5.040 -8.802 0.963 1.00 96.25 92 TYR A CA 1
ATOM 761 C C . TYR A 1 92 ? 3.648 -8.612 1.575 1.00 96.25 92 TYR A C 1
ATOM 763 O O . TYR A 1 92 ? 3.468 -8.822 2.776 1.00 96.25 92 TYR A O 1
ATOM 771 N N . PHE A 1 93 ? 2.670 -8.244 0.746 1.00 97.0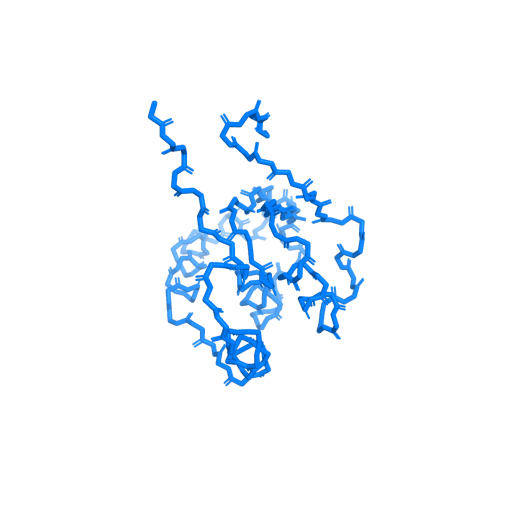6 93 PHE A N 1
ATOM 772 C CA . PHE A 1 93 ? 1.284 -7.988 1.135 1.00 97.06 93 PHE A CA 1
ATOM 773 C C . PHE A 1 93 ? 0.323 -8.829 0.276 1.00 97.06 93 PHE A C 1
ATOM 775 O O . PHE A 1 93 ? -0.456 -8.270 -0.498 1.00 97.06 93 PHE A O 1
ATOM 782 N N . PRO A 1 94 ? 0.393 -10.175 0.348 1.00 97.50 94 PRO A N 1
ATOM 783 C CA . PRO A 1 94 ? -0.448 -11.051 -0.468 1.00 97.50 94 PRO A CA 1
ATOM 784 C C . PRO A 1 94 ? -1.944 -10.892 -0.169 1.00 97.50 94 PRO A C 1
ATOM 786 O O . PRO A 1 94 ? -2.764 -11.213 -1.016 1.00 97.50 94 PRO A O 1
ATOM 789 N N . GLU A 1 95 ? -2.313 -10.365 1.001 1.00 97.06 95 GLU A N 1
ATOM 790 C CA . GLU A 1 95 ? -3.705 -10.069 1.352 1.00 97.06 95 GLU A CA 1
ATOM 791 C C . GLU A 1 95 ? -4.346 -8.936 0.532 1.00 97.06 95 GLU A C 1
ATOM 793 O O . GLU A 1 95 ? -5.531 -8.663 0.697 1.00 97.06 95 GLU A O 1
ATOM 798 N N . LEU A 1 96 ? -3.566 -8.250 -0.307 1.00 97.62 96 LEU A N 1
ATOM 799 C CA . LEU A 1 96 ? -4.056 -7.218 -1.214 1.00 97.62 96 LEU A CA 1
ATOM 800 C C . LEU A 1 96 ? -4.337 -7.749 -2.623 1.00 97.62 96 LEU A C 1
ATOM 802 O O . LEU A 1 96 ? -4.554 -6.932 -3.510 1.00 97.62 96 LEU A O 1
ATOM 806 N N . ASP A 1 97 ? -4.310 -9.063 -2.872 1.00 97.50 97 ASP A N 1
ATOM 807 C CA . ASP A 1 97 ? -4.435 -9.633 -4.226 1.00 97.50 97 ASP A CA 1
ATOM 808 C C . ASP A 1 97 ? -5.735 -9.262 -4.969 1.00 97.50 97 ASP A C 1
ATOM 810 O O . ASP A 1 97 ? -5.753 -9.243 -6.201 1.00 97.50 97 ASP A O 1
ATOM 814 N N . ASP A 1 98 ? -6.782 -8.892 -4.233 1.00 97.00 98 ASP A N 1
ATOM 815 C CA . ASP A 1 98 ? -8.070 -8.410 -4.727 1.00 97.00 98 ASP A CA 1
ATOM 816 C C . ASP A 1 98 ? -8.310 -6.912 -4.449 1.00 97.00 98 ASP A C 1
ATOM 818 O O . ASP A 1 98 ? -9.378 -6.378 -4.760 1.00 97.00 98 ASP A O 1
ATOM 822 N N . ARG A 1 99 ? -7.307 -6.205 -3.907 1.00 97.31 99 ARG A N 1
ATOM 823 C CA . ARG A 1 99 ? -7.388 -4.799 -3.464 1.00 97.31 99 ARG A CA 1
ATOM 824 C C . ARG A 1 99 ? -6.480 -3.855 -4.241 1.00 97.31 99 ARG A C 1
ATOM 826 O O . ARG A 1 99 ? -5.916 -2.907 -3.683 1.00 97.31 99 ARG A O 1
ATOM 833 N N . PHE A 1 100 ? -6.328 -4.104 -5.535 1.00 97.19 100 PHE A N 1
ATOM 834 C CA . PHE A 1 100 ? -5.622 -3.190 -6.417 1.00 97.19 100 PHE A CA 1
ATOM 835 C C . PHE A 1 100 ? -6.201 -3.164 -7.828 1.00 97.19 100 PHE A C 1
ATOM 837 O O . PHE A 1 100 ? -6.903 -4.076 -8.264 1.00 97.19 100 PHE A O 1
ATOM 844 N N . GLN A 1 101 ? -5.828 -2.134 -8.582 1.00 95.94 101 GLN A N 1
ATOM 845 C CA . GLN A 1 101 ? -6.059 -2.067 -10.016 1.00 95.94 101 GLN A CA 1
ATOM 846 C C . GLN A 1 101 ? -4.823 -1.529 -10.738 1.00 95.94 101 GLN A C 1
ATOM 848 O O . GLN A 1 101 ? -4.353 -0.425 -10.457 1.00 95.94 101 GLN A O 1
ATOM 853 N N . VAL A 1 102 ? -4.335 -2.292 -11.723 1.00 94.81 102 VAL A N 1
ATOM 854 C CA . VAL A 1 102 ? -3.317 -1.803 -12.659 1.00 94.81 102 VAL A CA 1
ATOM 855 C C . VAL A 1 102 ? -4.005 -0.953 -13.721 1.00 94.81 102 VAL A C 1
ATOM 857 O O . VAL A 1 102 ? -4.692 -1.486 -14.593 1.00 94.81 102 VAL A O 1
ATOM 860 N N . SER A 1 103 ? -3.875 0.369 -13.643 1.00 90.94 103 SER A N 1
ATOM 861 C CA . SER A 1 103 ? -4.523 1.278 -14.593 1.00 90.94 103 SER A CA 1
ATOM 862 C C . SER A 1 103 ? -3.856 2.645 -14.661 1.00 90.94 103 SER A C 1
ATOM 864 O O . SER A 1 103 ? -3.241 3.109 -13.703 1.00 90.94 103 SER A O 1
ATOM 866 N N . ASN A 1 104 ? -4.010 3.316 -15.804 1.00 86.56 104 ASN A N 1
ATOM 867 C CA . ASN A 1 104 ? -3.633 4.715 -15.927 1.00 86.56 104 ASN A CA 1
ATOM 868 C C . ASN A 1 104 ? -4.724 5.602 -15.311 1.00 86.56 104 ASN A C 1
ATOM 870 O O . ASN A 1 104 ? -5.743 5.880 -15.942 1.00 86.56 104 ASN A O 1
ATOM 874 N N . VAL A 1 105 ? -4.495 6.063 -14.085 1.00 83.06 105 VAL A N 1
ATOM 875 C CA . VAL A 1 105 ? -5.414 6.945 -13.343 1.00 83.06 105 VAL A CA 1
ATOM 876 C C . VAL A 1 105 ? -5.605 8.323 -13.991 1.00 83.06 105 VAL A C 1
ATOM 878 O O . VAL A 1 105 ? -6.574 9.015 -13.701 1.00 83.06 105 VAL A O 1
ATOM 881 N N . GLU A 1 106 ? -4.726 8.723 -14.917 1.00 80.19 106 GLU A N 1
ATOM 882 C CA . GLU A 1 106 ? -4.939 9.924 -15.740 1.00 80.19 106 GLU A CA 1
ATOM 883 C C . GLU A 1 106 ? -6.021 9.724 -16.814 1.00 80.19 106 GLU A C 1
ATOM 885 O O . GLU A 1 106 ? -6.471 10.686 -17.437 1.00 80.19 106 GLU A O 1
ATOM 890 N N . GLU A 1 107 ? -6.388 8.476 -17.100 1.00 80.25 107 GLU A N 1
ATOM 891 C CA . GLU A 1 107 ? -7.341 8.096 -18.149 1.00 80.25 107 GLU A CA 1
ATOM 892 C C . GLU A 1 107 ? -8.623 7.499 -17.572 1.00 80.25 107 GLU A C 1
ATOM 894 O O . GLU A 1 107 ? -9.670 7.539 -18.217 1.00 80.25 107 GLU A O 1
ATOM 899 N N . VAL A 1 108 ? -8.552 6.988 -16.345 1.00 69.56 108 VAL A N 1
ATOM 900 C CA . VAL A 1 108 ? -9.662 6.382 -15.617 1.00 69.56 108 VAL A CA 1
ATOM 901 C C . VAL A 1 108 ? -9.725 7.055 -14.249 1.00 69.56 108 VAL A C 1
ATOM 903 O O . VAL A 1 108 ? -8.825 6.851 -13.443 1.00 69.56 108 VAL A O 1
ATOM 906 N N . MET A 1 109 ? -10.751 7.877 -13.988 1.00 61.84 109 MET A N 1
ATOM 907 C CA . MET A 1 109 ? -10.967 8.446 -12.649 1.00 61.84 109 MET A CA 1
ATOM 908 C C . MET A 1 109 ? -11.480 7.344 -11.697 1.00 61.84 109 MET A C 1
ATOM 910 O O . MET A 1 109 ? -12.537 6.779 -11.996 1.00 61.84 109 MET A O 1
ATOM 914 N N . PRO A 1 110 ? -10.756 7.026 -10.606 1.00 59.28 110 PRO A N 1
ATOM 915 C CA . PRO A 1 110 ? -11.188 6.076 -9.577 1.00 59.28 110 PRO A CA 1
ATOM 916 C C . PRO A 1 110 ? -12.160 6.672 -8.542 1.00 59.28 110 PRO A C 1
ATOM 918 O O . PRO A 1 110 ? -12.260 7.918 -8.445 1.00 59.28 110 PRO A O 1
#

Sequence (110 aa):
MAKLTHTSKSIAGQLEFYDDRAKNLDLIWCDQVLNLLNSDKSLLDKKSIKINDIGCNYFQFYKEIKRQNIENCYDYFGYDIDEHFIKLGLKYFPELDDRFQVSNVEEVMP

Foldseek 3Di:
DPPPDDECVVDPPVLVVVLCCLPPNQDPVLVVVVCVQPVDVVLLVAFAAEDEAEQCQLVNNVSVCVVVVSVRSHPAAYEHQYPSSPVSNCVVCVVCVVRYDNDDCVVPPD

pLDDT: mean 86.9, std 12.22, range [46.09, 97.69]

Mean predicted aligned error: 5.49 Å

Solvent-accessible surface area (backbone atoms only — not comparable to full-atom values): 6570 Å² total; per-residue (Å²): 129,85,81,87,74,89,43,77,88,74,45,89,74,49,66,62,56,50,51,51,33,71,75,74,55,83,58,67,66,44,53,53,52,48,51,58,65,54,68,43,64,73,51,65,73,36,72,51,48,76,40,80,38,77,68,26,49,46,41,62,57,56,53,46,38,52,74,71,72,44,51,78,33,41,44,66,35,33,28,24,66,40,62,66,34,42,58,56,20,41,76,81,44,56,90,42,79,86,35,58,45,76,43,57,62,94,80,45,85,130